Protein AF-A0A829FKV7-F1 (afdb_monomer_lite)

Sequence (91 aa):
MSPGGAQPVNKQVVELDGYKENEVIKSFGELPSEIASAFDEVQVFGLVGEKNFTKMGDITSSGVIGKAVNQVTVGNEDVDQALADAQKNTK

Structure (mmCIF, N/CA/C/O backbone):
data_AF-A0A829FKV7-F1
#
_entry.id   AF-A0A829FKV7-F1
#
loop_
_atom_site.group_PDB
_atom_site.id
_atom_site.type_symbol
_atom_site.label_atom_id
_atom_site.label_alt_id
_atom_site.label_comp_id
_atom_site.label_asym_id
_atom_site.label_entity_id
_atom_site.label_seq_id
_atom_site.pdbx_PDB_ins_code
_atom_site.Cartn_x
_atom_site.Cartn_y
_atom_site.Cartn_z
_atom_site.occupancy
_atom_site.B_iso_or_equiv
_atom_site.auth_seq_id
_atom_site.auth_comp_id
_atom_site.auth_asym_id
_atom_site.auth_atom_id
_atom_site.pdbx_PDB_model_num
ATOM 1 N N . MET A 1 1 ? -5.933 16.103 -0.614 1.00 35.56 1 MET A N 1
ATOM 2 C CA . MET A 1 1 ? -5.786 15.267 0.595 1.00 35.56 1 MET A CA 1
ATOM 3 C C . MET A 1 1 ? -6.421 13.927 0.289 1.00 35.56 1 MET A C 1
ATOM 5 O O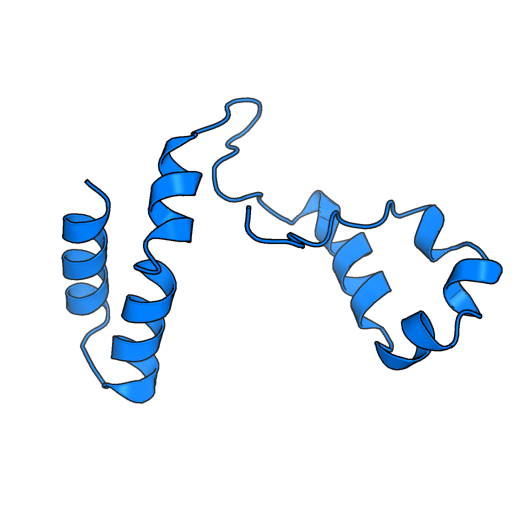 . MET A 1 1 ? -7.601 13.924 -0.032 1.00 35.56 1 MET A O 1
ATOM 9 N N . SER A 1 2 ? -5.649 12.838 0.266 1.00 33.69 2 SER A N 1
ATOM 10 C CA . SER A 1 2 ? -6.220 11.501 0.069 1.00 33.69 2 SER A CA 1
ATOM 11 C C . SER A 1 2 ? -7.006 11.134 1.333 1.00 33.69 2 SER A C 1
ATOM 13 O O . SER A 1 2 ? -6.411 11.148 2.414 1.00 33.69 2 SER A O 1
ATOM 15 N N . PRO A 1 3 ? -8.327 10.917 1.254 1.00 40.81 3 PRO A N 1
ATOM 16 C CA . PRO A 1 3 ? -9.122 10.578 2.418 1.00 40.81 3 PRO A CA 1
ATOM 17 C C . PRO A 1 3 ? -8.847 9.118 2.786 1.00 40.81 3 PRO A C 1
ATOM 19 O O . PRO A 1 3 ? -8.959 8.233 1.945 1.00 40.81 3 PRO A O 1
ATOM 22 N N . GLY A 1 4 ? -8.522 8.861 4.051 1.00 38.81 4 GLY A N 1
ATOM 23 C CA . GLY A 1 4 ? -8.674 7.520 4.613 1.00 38.81 4 GLY A CA 1
ATOM 24 C C . GLY A 1 4 ? -7.464 6.600 4.498 1.00 38.81 4 GLY A C 1
ATOM 25 O O . GLY A 1 4 ? -7.608 5.442 4.121 1.00 38.81 4 GLY A O 1
ATOM 26 N N . GLY A 1 5 ? -6.295 7.045 4.964 1.00 40.44 5 GLY A N 1
ATOM 27 C CA . GLY A 1 5 ? -5.493 6.100 5.741 1.00 40.44 5 GLY A CA 1
ATOM 28 C C . GLY A 1 5 ? -6.339 5.753 6.961 1.00 40.44 5 GLY A C 1
ATOM 29 O O . GLY A 1 5 ? -6.481 6.606 7.835 1.00 40.44 5 GLY A O 1
ATOM 30 N N . ALA A 1 6 ? -7.014 4.599 6.944 1.00 47.97 6 ALA A N 1
ATOM 31 C CA . ALA A 1 6 ? -7.841 4.146 8.053 1.00 47.97 6 ALA A CA 1
ATOM 32 C C . ALA A 1 6 ? -6.986 4.234 9.318 1.00 47.97 6 ALA A C 1
ATOM 34 O O . ALA A 1 6 ? -6.011 3.498 9.458 1.00 47.97 6 ALA A O 1
ATOM 35 N N . GLN A 1 7 ? -7.283 5.210 10.179 1.00 53.38 7 GLN A N 1
ATOM 36 C CA . GLN A 1 7 ? -6.601 5.305 11.457 1.00 53.38 7 GLN A CA 1
ATOM 37 C C . GLN A 1 7 ? -6.966 4.031 12.211 1.00 53.38 7 GLN A C 1
ATOM 39 O O . GLN A 1 7 ? -8.162 3.780 12.390 1.00 53.38 7 GLN A O 1
ATOM 44 N N . PRO A 1 8 ? -5.979 3.203 12.584 1.00 55.81 8 PRO A N 1
ATOM 45 C CA . PRO A 1 8 ? -6.264 1.949 13.246 1.00 55.81 8 PRO A CA 1
ATOM 46 C C . PRO A 1 8 ? -7.087 2.223 14.495 1.00 55.81 8 PRO A C 1
ATOM 48 O O . PRO A 1 8 ? -6.780 3.117 15.290 1.00 55.81 8 PRO A O 1
ATOM 51 N N . VAL A 1 9 ? -8.182 1.489 14.621 1.00 62.75 9 VAL A N 1
ATOM 52 C CA . VAL A 1 9 ? -9.075 1.631 15.760 1.00 62.75 9 VAL A CA 1
ATOM 53 C C . VAL A 1 9 ? -8.353 1.044 16.967 1.00 62.75 9 VAL A C 1
ATOM 55 O O . VAL A 1 9 ? -7.772 -0.036 16.882 1.00 62.75 9 VAL A O 1
ATOM 58 N N . ASN A 1 10 ? -8.335 1.773 18.082 1.00 65.56 10 ASN A N 1
ATOM 59 C CA . ASN A 1 10 ? -7.679 1.307 19.302 1.00 65.56 10 ASN A CA 1
ATOM 60 C C . ASN A 1 10 ? -8.239 -0.075 19.700 1.00 65.56 10 ASN A C 1
ATOM 62 O O . ASN A 1 10 ? -9.449 -0.293 19.613 1.00 65.56 10 ASN A O 1
ATOM 66 N N . LYS A 1 11 ? -7.373 -0.978 20.182 1.00 68.31 11 LYS A N 1
ATOM 67 C CA . LYS A 1 11 ? -7.730 -2.320 20.678 1.00 68.31 11 LYS A CA 1
ATOM 68 C C . LYS A 1 11 ? -8.910 -2.324 21.659 1.00 68.31 11 LYS A C 1
ATOM 70 O O . LYS A 1 11 ? -9.647 -3.292 21.731 1.00 68.31 11 LYS A O 1
ATOM 75 N N . GLN A 1 12 ? -9.130 -1.240 22.398 1.00 77.94 12 GLN A N 1
ATOM 76 C CA . GLN A 1 12 ? -10.266 -1.118 23.318 1.00 77.94 12 GLN A CA 1
ATOM 77 C C . GLN A 1 12 ? -11.601 -0.833 22.615 1.00 77.94 12 GLN A C 1
ATOM 79 O O . GLN A 1 12 ? -12.656 -1.169 23.141 1.00 77.94 12 GLN A O 1
ATOM 84 N N . VAL A 1 13 ? -11.572 -0.205 21.439 1.00 79.56 13 VAL A N 1
ATOM 85 C CA . VAL A 1 13 ? -12.779 0.163 20.686 1.00 79.56 13 VAL A CA 1
ATOM 86 C C . VAL A 1 13 ? -13.389 -1.057 20.009 1.00 79.56 13 VAL A C 1
A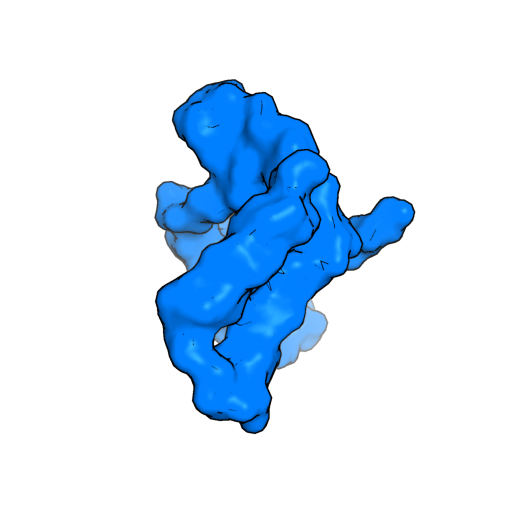TOM 88 O O . VAL A 1 13 ? -14.611 -1.178 19.991 1.00 79.56 13 VAL A O 1
ATOM 91 N N . VAL A 1 14 ? -12.558 -1.986 19.520 1.00 77.88 14 VAL A N 1
ATOM 92 C CA . VAL A 1 14 ? -13.044 -3.232 18.904 1.00 77.88 14 VAL A CA 1
ATOM 93 C C . VAL A 1 14 ? -13.777 -4.140 19.894 1.00 77.88 14 VAL A C 1
ATOM 95 O O . VAL A 1 14 ? -14.572 -4.977 19.479 1.00 77.88 14 VAL A O 1
ATOM 98 N N . GLU A 1 15 ? -13.579 -3.933 21.200 1.00 81.69 15 GLU A N 1
ATOM 99 C CA . GLU A 1 15 ? -14.252 -4.701 22.247 1.00 81.69 15 GLU A CA 1
ATOM 100 C C . GLU A 1 15 ? -15.649 -4.190 22.613 1.00 81.69 15 GLU A C 1
ATOM 102 O O . GLU A 1 15 ? -16.410 -4.932 23.234 1.00 81.69 15 GLU A O 1
ATOM 107 N N . LEU A 1 16 ? -16.005 -2.962 22.222 1.00 86.94 16 LEU A N 1
ATOM 108 C CA . LEU A 1 16 ? -17.278 -2.341 22.587 1.00 86.94 16 LEU A CA 1
ATOM 109 C C . LEU A 1 16 ? -18.460 -3.024 21.891 1.00 86.94 16 LEU A C 1
ATOM 111 O O . LEU A 1 16 ? -18.448 -3.206 20.672 1.00 86.94 16 LEU A O 1
ATOM 115 N N . ASP A 1 17 ? -19.530 -3.289 22.643 1.00 86.12 17 ASP A N 1
ATOM 116 C CA . ASP A 1 17 ? -20.755 -3.907 22.115 1.00 86.12 17 ASP A CA 1
ATOM 117 C C . ASP A 1 17 ? -21.317 -3.114 20.928 1.00 86.12 17 ASP A C 1
ATOM 119 O O . ASP A 1 17 ? -21.563 -3.671 19.864 1.00 86.12 17 ASP A O 1
ATOM 123 N N . GLY A 1 18 ? -21.385 -1.783 21.039 1.00 86.38 18 GLY A N 1
ATOM 124 C CA . GLY A 1 18 ? -21.855 -0.923 19.948 1.00 86.38 18 GLY A CA 1
ATOM 125 C C . GLY A 1 18 ? -20.966 -0.933 18.696 1.00 86.38 18 GLY A C 1
ATOM 126 O O . GLY A 1 18 ? -21.445 -0.620 17.608 1.00 86.38 18 GLY A O 1
ATOM 127 N N . TYR A 1 19 ? -19.688 -1.303 18.824 1.00 84.06 19 TYR A N 1
ATOM 128 C CA . TYR A 1 19 ? -18.783 -1.475 17.687 1.00 84.06 19 TYR A CA 1
ATOM 129 C C . TYR A 1 19 ? -18.991 -2.843 17.026 1.00 84.06 19 TYR A C 1
ATOM 131 O O . TYR A 1 19 ? -19.163 -2.915 15.811 1.00 84.06 19 TYR A O 1
ATOM 139 N N . LYS A 1 20 ? -19.064 -3.913 17.829 1.00 81.50 20 LYS A N 1
ATOM 140 C CA . LYS A 1 20 ? -19.334 -5.288 17.371 1.00 81.50 20 LYS A CA 1
ATOM 141 C C . LYS A 1 20 ? -20.715 -5.432 16.737 1.00 81.50 20 LYS A C 1
ATOM 143 O O . LYS A 1 20 ? -20.900 -6.210 15.804 1.00 81.50 20 LYS A O 1
ATOM 148 N N . GLU A 1 21 ? -21.701 -4.695 17.239 1.00 87.62 21 GLU A N 1
ATOM 149 C CA . GLU A 1 21 ? -23.083 -4.784 16.777 1.00 87.62 21 GLU A CA 1
ATOM 150 C C . GLU A 1 21 ? -23.372 -3.953 15.526 1.00 87.62 21 GLU A C 1
ATOM 152 O O . GLU A 1 21 ? -24.371 -4.224 14.852 1.00 87.62 21 GLU A O 1
ATOM 157 N N . ASN A 1 22 ? -22.494 -3.006 15.186 1.00 88.81 22 ASN A N 1
ATOM 158 C CA . ASN A 1 22 ? -22.655 -2.109 14.050 1.00 88.81 22 ASN A CA 1
ATOM 159 C C . ASN A 1 22 ? -22.715 -2.885 12.721 1.00 88.81 22 ASN A C 1
ATOM 161 O O . ASN A 1 22 ? -21.806 -3.643 12.386 1.00 88.81 22 ASN A O 1
ATOM 165 N N . GLU A 1 23 ? -23.778 -2.671 11.940 1.00 86.69 23 GLU A N 1
ATOM 166 C CA . GLU A 1 23 ? -24.017 -3.394 10.681 1.00 86.69 23 GLU A CA 1
ATOM 167 C C . GLU A 1 23 ? -22.908 -3.185 9.642 1.00 86.69 23 GLU A C 1
ATOM 169 O O . GLU A 1 23 ? -22.543 -4.120 8.928 1.00 86.69 23 GLU A O 1
ATOM 174 N N . VAL A 1 24 ? -22.323 -1.985 9.591 1.00 85.44 24 VAL A N 1
ATOM 175 C CA . VAL A 1 24 ? -21.199 -1.681 8.698 1.00 85.44 24 VAL A CA 1
ATOM 176 C C . VAL A 1 24 ? -19.961 -2.444 9.150 1.00 85.44 24 VAL A C 1
ATOM 178 O O . VAL A 1 24 ? -19.320 -3.084 8.327 1.00 85.44 24 VAL A O 1
ATOM 181 N N . ILE A 1 25 ? -19.650 -2.454 10.447 1.00 82.62 25 ILE A N 1
ATOM 182 C CA . ILE A 1 25 ? -18.485 -3.179 10.978 1.00 82.62 25 ILE A CA 1
ATOM 183 C C . ILE A 1 25 ? -18.627 -4.689 10.768 1.00 82.62 25 ILE A C 1
ATOM 185 O O . ILE A 1 25 ? -17.691 -5.323 10.287 1.00 82.62 25 ILE A O 1
ATOM 189 N N . LYS A 1 26 ? -19.816 -5.255 11.012 1.00 83.44 26 LYS A N 1
ATOM 190 C CA . LYS A 1 26 ? -20.113 -6.674 10.749 1.00 83.44 26 LYS A CA 1
ATOM 191 C C . LYS A 1 26 ? -19.858 -7.075 9.298 1.00 83.44 26 LYS A C 1
ATOM 193 O O . LYS A 1 26 ? -19.420 -8.195 9.050 1.00 83.44 26 LYS A O 1
ATOM 198 N N . SER A 1 27 ? -20.098 -6.174 8.340 1.00 87.19 27 SER A N 1
ATOM 199 C CA . SER A 1 27 ? -19.852 -6.454 6.918 1.00 87.19 27 SER A CA 1
ATOM 200 C C . SER A 1 27 ? -18.371 -6.677 6.578 1.00 87.19 27 SER A C 1
ATOM 202 O O . SER A 1 27 ? -18.072 -7.318 5.573 1.00 87.19 27 SER A O 1
ATOM 204 N N . PHE A 1 28 ? -17.452 -6.213 7.433 1.00 81.94 28 PHE A N 1
ATOM 205 C CA . PHE A 1 28 ? -16.010 -6.434 7.296 1.00 81.94 28 PHE A CA 1
ATOM 206 C C . PHE A 1 28 ? -15.517 -7.723 7.979 1.00 81.94 28 PHE A C 1
ATOM 208 O O . PHE A 1 28 ? -14.337 -8.049 7.864 1.00 81.94 28 PHE A O 1
ATOM 215 N N . GLY A 1 29 ? -16.391 -8.480 8.655 1.00 83.19 29 GLY A N 1
ATOM 216 C CA . GLY A 1 29 ? -16.027 -9.734 9.321 1.00 83.19 29 GLY A CA 1
ATOM 217 C C . GLY A 1 29 ? -14.941 -9.543 10.384 1.00 83.19 29 GLY A C 1
ATOM 218 O O . GLY A 1 29 ? -15.040 -8.647 11.218 1.00 83.19 29 GLY A O 1
ATOM 219 N N . GLU A 1 30 ? -13.898 -10.373 10.333 1.00 83.25 30 GLU A N 1
ATOM 220 C CA . GLU A 1 30 ? -12.770 -10.348 11.283 1.00 83.25 30 GLU A CA 1
ATOM 221 C C . GLU A 1 30 ? -11.724 -9.261 10.978 1.00 83.25 30 GLU A C 1
ATOM 223 O O . GLU A 1 30 ? -10.883 -8.955 11.824 1.00 83.25 30 GLU A O 1
ATOM 228 N N . LEU A 1 31 ? -11.791 -8.625 9.800 1.00 80.00 31 LEU A N 1
ATOM 229 C CA . LEU A 1 31 ? -10.809 -7.634 9.346 1.00 80.00 31 LEU A CA 1
ATOM 230 C C . LEU A 1 31 ? -10.540 -6.508 10.369 1.00 80.00 31 LEU A C 1
ATOM 232 O O . LEU A 1 31 ? -9.376 -6.151 10.559 1.00 80.00 31 LEU A O 1
ATOM 236 N N . PRO A 1 32 ? -11.544 -5.930 11.064 1.00 77.06 32 PRO A N 1
ATOM 237 C CA . PRO A 1 32 ? -11.287 -4.892 12.060 1.00 77.06 32 PRO A CA 1
ATOM 238 C C . PRO A 1 32 ? -10.464 -5.390 13.257 1.00 77.06 32 PRO A C 1
ATOM 240 O O . PRO A 1 32 ? -9.602 -4.662 13.751 1.00 77.06 32 PRO A O 1
ATOM 243 N N . SER A 1 33 ? -10.711 -6.624 13.705 1.00 78.00 33 SER A N 1
ATOM 244 C CA . SER A 1 33 ? -9.973 -7.270 14.796 1.00 78.00 33 SER A CA 1
ATOM 245 C C . SER A 1 33 ? -8.540 -7.589 14.371 1.00 78.00 33 SER A C 1
ATOM 247 O O . SER A 1 33 ? -7.600 -7.318 15.118 1.00 78.00 33 SER A O 1
ATOM 249 N N . GLU A 1 34 ? -8.356 -8.083 13.143 1.00 77.31 34 GLU A N 1
ATOM 250 C CA . GLU A 1 34 ? -7.036 -8.331 12.554 1.00 77.31 34 GLU A CA 1
ATOM 251 C C . GLU A 1 34 ? -6.214 -7.037 12.471 1.00 77.31 34 GLU A C 1
ATOM 253 O O . GLU A 1 34 ? -5.094 -6.995 12.980 1.00 77.31 34 GLU A O 1
ATOM 258 N N . ILE A 1 35 ? -6.789 -5.947 11.947 1.00 74.75 35 ILE A N 1
ATOM 259 C CA . ILE A 1 35 ? -6.128 -4.631 11.865 1.00 74.75 35 ILE A CA 1
ATOM 260 C C . ILE A 1 35 ? -5.744 -4.106 13.258 1.00 74.75 35 ILE A C 1
ATOM 262 O O . ILE A 1 35 ? -4.638 -3.594 13.438 1.00 74.75 35 ILE A O 1
ATOM 266 N N . ALA A 1 36 ? -6.629 -4.230 14.253 1.00 73.00 36 ALA A N 1
ATOM 267 C CA . ALA A 1 36 ? -6.352 -3.776 15.617 1.00 73.00 36 ALA A CA 1
ATOM 268 C C . ALA A 1 36 ? -5.272 -4.625 16.309 1.00 73.00 36 ALA A C 1
ATOM 270 O O . ALA A 1 36 ? -4.439 -4.089 17.043 1.00 73.00 36 ALA A O 1
ATOM 271 N N . SER A 1 37 ? -5.261 -5.940 16.071 1.00 75.56 37 SER A N 1
ATOM 272 C CA . SER A 1 37 ? -4.241 -6.848 16.605 1.00 75.56 37 SER A CA 1
ATOM 273 C C . SER A 1 37 ? -2.864 -6.572 16.000 1.00 75.56 37 SER A C 1
ATOM 275 O O . SER A 1 37 ? -1.885 -6.466 16.740 1.00 75.56 37 SER A O 1
ATOM 277 N N . ALA A 1 38 ? -2.823 -6.326 14.688 1.00 71.50 38 ALA A N 1
ATOM 278 C CA . ALA A 1 38 ? -1.621 -5.997 13.945 1.00 71.50 38 ALA A CA 1
ATOM 279 C C . ALA A 1 38 ? -1.077 -4.602 14.275 1.00 71.50 38 ALA A C 1
ATOM 281 O O . ALA A 1 38 ? 0.052 -4.320 13.914 1.00 71.50 38 ALA A O 1
ATOM 282 N N . PHE A 1 39 ? -1.816 -3.723 14.964 1.00 66.50 39 PHE A N 1
ATOM 283 C CA . PHE A 1 39 ? -1.383 -2.341 15.214 1.00 66.50 39 PHE A CA 1
ATOM 284 C C . PHE A 1 39 ? 0.022 -2.217 15.826 1.00 66.50 39 PHE A C 1
ATOM 286 O O . PHE A 1 39 ? 0.783 -1.345 15.416 1.00 66.50 39 PHE A O 1
ATOM 293 N N . ASP A 1 40 ? 0.383 -3.107 16.755 1.00 64.94 40 ASP A N 1
ATOM 294 C CA . ASP A 1 40 ? 1.712 -3.097 17.390 1.00 64.94 40 ASP A CA 1
ATOM 295 C C . ASP A 1 40 ? 2.818 -3.633 16.459 1.00 64.94 40 ASP A C 1
ATOM 297 O O . ASP A 1 40 ? 4.004 -3.399 16.689 1.00 64.94 40 ASP A O 1
ATOM 301 N N . GLU A 1 41 ? 2.433 -4.339 15.396 1.00 67.50 41 GLU A N 1
ATOM 302 C CA . GLU A 1 41 ? 3.313 -4.907 14.370 1.00 67.50 41 GLU A CA 1
ATOM 303 C C . GLU A 1 41 ?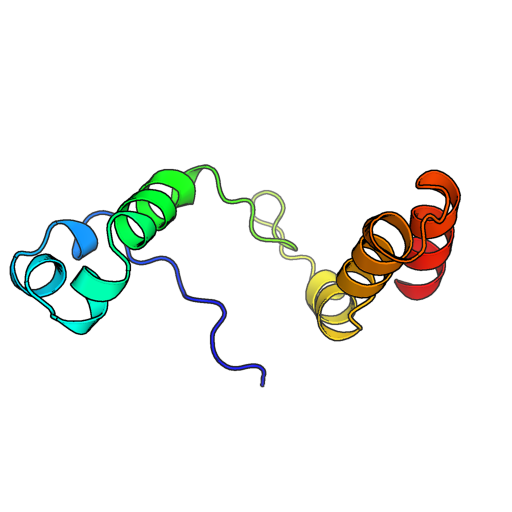 3.314 -4.073 13.074 1.00 67.50 41 GLU A C 1
ATOM 305 O O . GLU A 1 41 ? 4.216 -4.197 12.242 1.00 67.50 41 GLU A O 1
ATOM 310 N N . VAL A 1 42 ? 2.324 -3.191 12.898 1.00 64.88 42 VAL A N 1
ATOM 311 C CA . VAL A 1 42 ? 2.167 -2.329 11.728 1.00 64.88 42 VAL A CA 1
ATOM 312 C C . VAL A 1 42 ? 3.235 -1.247 11.777 1.00 6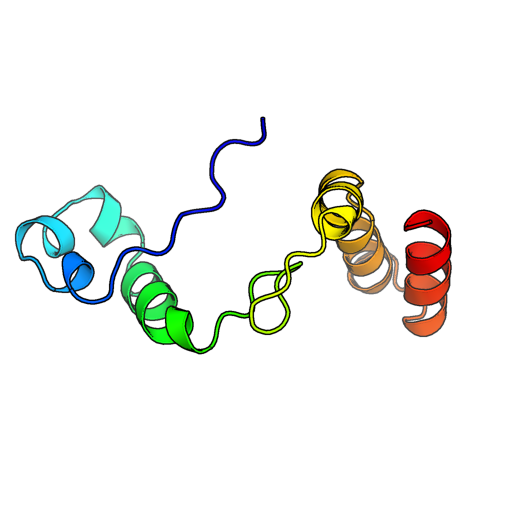4.88 42 VAL A C 1
ATOM 314 O O . VAL A 1 42 ? 3.142 -0.239 12.478 1.00 64.88 42 VAL A O 1
ATOM 317 N N . GLN A 1 43 ? 4.266 -1.438 10.962 1.00 63.62 43 GLN A N 1
ATOM 318 C CA . GLN A 1 43 ? 5.234 -0.395 10.675 1.00 63.62 43 GLN A CA 1
ATOM 319 C C . GLN A 1 43 ? 4.581 0.651 9.771 1.00 63.62 43 GLN A C 1
ATOM 321 O O . GLN A 1 43 ? 4.242 0.389 8.615 1.00 63.62 43 GLN A O 1
ATOM 326 N N . VAL A 1 44 ? 4.400 1.860 10.299 1.00 67.75 44 VAL A N 1
ATOM 327 C CA . VAL A 1 44 ? 3.931 2.988 9.498 1.00 67.75 44 VAL A CA 1
ATOM 328 C C . VAL A 1 44 ? 5.054 3.405 8.557 1.00 67.75 44 VAL A C 1
ATOM 330 O O . VAL A 1 44 ? 6.118 3.849 8.992 1.00 67.75 44 VAL A O 1
ATOM 333 N N . PHE A 1 45 ? 4.812 3.293 7.253 1.00 68.31 45 PHE A N 1
ATOM 334 C CA . PHE A 1 45 ? 5.756 3.758 6.245 1.00 68.31 45 PHE A CA 1
ATOM 335 C C . PHE A 1 45 ? 6.102 5.233 6.477 1.00 68.31 45 PHE A C 1
ATOM 337 O O . PHE A 1 45 ? 5.233 6.104 6.477 1.00 68.31 45 PHE A O 1
ATOM 344 N N . GLY A 1 46 ? 7.395 5.509 6.650 1.00 71.38 46 GLY A N 1
ATOM 345 C CA . GLY A 1 46 ? 7.904 6.846 6.943 1.00 71.38 46 GLY A CA 1
ATOM 346 C C . GLY A 1 46 ? 8.135 7.122 8.426 1.00 71.38 46 GLY A C 1
ATOM 347 O O . GLY A 1 46 ? 8.698 8.158 8.733 1.00 71.38 46 GLY A O 1
ATOM 348 N N . LEU A 1 47 ? 7.799 6.226 9.353 1.00 73.69 47 LEU A N 1
ATOM 349 C CA . LEU A 1 47 ? 8.181 6.346 10.761 1.00 73.69 47 LEU A CA 1
ATOM 350 C C . LEU A 1 47 ? 9.167 5.227 11.118 1.00 73.69 47 LEU A C 1
ATOM 352 O O . LEU A 1 47 ? 8.835 4.051 11.019 1.00 73.69 47 LEU A O 1
ATOM 356 N N . VAL A 1 48 ? 10.384 5.584 11.536 1.00 75.81 48 VAL A N 1
ATOM 357 C CA . VAL A 1 48 ? 11.374 4.618 12.044 1.00 75.81 48 VAL A CA 1
ATOM 358 C C . VAL A 1 48 ? 11.750 5.021 13.464 1.00 75.81 48 VAL A C 1
ATOM 360 O O . VAL A 1 48 ? 12.369 6.068 13.676 1.00 75.81 48 VAL A O 1
ATOM 363 N N . GLY A 1 49 ? 11.345 4.204 14.439 1.00 75.62 49 GLY A N 1
ATOM 364 C CA . GLY A 1 49 ? 11.372 4.591 15.849 1.00 75.62 49 GLY A CA 1
ATOM 365 C C . GLY A 1 49 ? 10.491 5.822 16.075 1.00 75.62 49 GLY A C 1
ATOM 366 O O . GLY A 1 49 ? 9.320 5.821 15.714 1.00 75.62 49 GLY A O 1
ATOM 367 N N . GLU A 1 50 ? 11.072 6.895 16.607 1.00 76.12 50 GLU A N 1
ATOM 368 C CA . GLU A 1 50 ? 10.379 8.176 16.826 1.00 76.12 50 GLU A CA 1
ATOM 369 C C . GLU A 1 50 ? 10.591 9.187 15.682 1.00 76.12 50 GLU A C 1
ATOM 371 O O . GLU A 1 50 ? 10.096 10.314 15.732 1.00 76.12 50 GLU A O 1
ATOM 376 N N . LYS A 1 51 ? 11.344 8.820 14.633 1.00 75.62 51 LYS A N 1
ATOM 377 C CA . LYS A 1 51 ? 11.691 9.737 13.543 1.00 75.62 51 LYS A CA 1
ATOM 378 C C . LYS A 1 51 ? 10.755 9.579 12.352 1.00 75.62 51 LYS A C 1
ATOM 380 O O . LYS A 1 51 ? 10.726 8.533 11.707 1.00 75.62 51 LYS A O 1
ATOM 385 N N . ASN A 1 52 ? 10.076 10.670 12.011 1.00 78.12 52 ASN A N 1
ATOM 386 C CA . ASN A 1 52 ? 9.252 10.775 10.813 1.00 78.12 52 ASN A CA 1
ATOM 387 C C . ASN A 1 52 ? 10.091 11.218 9.591 1.00 78.12 52 ASN A C 1
ATOM 389 O O . ASN A 1 52 ? 10.846 12.191 9.647 1.00 78.12 52 ASN A O 1
ATOM 393 N N . PHE A 1 53 ? 9.949 10.498 8.485 1.00 82.88 53 PHE A N 1
ATOM 394 C CA . PHE A 1 53 ? 10.565 10.691 7.180 1.00 82.88 53 PHE A CA 1
ATOM 395 C C . PHE A 1 53 ? 9.482 11.119 6.193 1.00 82.88 53 PHE A C 1
ATOM 397 O O . PHE A 1 53 ? 8.869 10.307 5.498 1.00 82.88 53 PHE A O 1
ATOM 404 N N . THR A 1 54 ? 9.288 12.432 6.091 1.00 82.62 54 THR A N 1
ATOM 405 C CA . THR A 1 54 ? 8.264 13.058 5.239 1.00 82.62 54 THR A CA 1
ATOM 406 C C . THR A 1 54 ? 8.370 12.672 3.764 1.00 82.62 54 THR A C 1
ATOM 408 O O . THR A 1 54 ? 7.351 12.620 3.083 1.00 82.62 54 THR A O 1
ATOM 411 N N . LYS A 1 55 ? 9.573 12.312 3.292 1.00 84.19 55 LYS A N 1
ATOM 412 C CA . LYS A 1 55 ? 9.824 11.816 1.930 1.00 84.19 55 LYS A CA 1
ATOM 413 C C . LYS A 1 55 ? 8.965 10.601 1.564 1.00 84.19 55 LYS A C 1
ATOM 415 O O . LYS A 1 55 ? 8.664 10.387 0.395 1.00 84.19 55 LYS A O 1
ATOM 420 N N . MET A 1 56 ? 8.514 9.825 2.550 1.00 84.69 56 MET A N 1
ATOM 421 C CA . MET A 1 56 ? 7.592 8.721 2.297 1.00 84.69 56 MET A CA 1
ATOM 422 C C . MET A 1 56 ? 6.221 9.194 1.784 1.00 84.69 56 MET A C 1
ATOM 424 O O . MET A 1 56 ? 5.568 8.476 1.028 1.00 84.69 56 MET A O 1
ATOM 428 N N . GLY A 1 57 ? 5.794 10.413 2.126 1.00 81.56 57 GLY A N 1
ATOM 429 C CA . GLY A 1 57 ? 4.602 11.037 1.547 1.00 81.56 57 GLY A CA 1
ATOM 430 C C . GLY A 1 57 ? 4.741 11.259 0.037 1.00 81.56 57 GLY A C 1
ATOM 431 O O . GLY A 1 57 ? 3.829 10.944 -0.728 1.00 81.56 57 GLY A O 1
ATOM 432 N N . ASP A 1 58 ? 5.912 11.709 -0.412 1.00 84.75 58 ASP A N 1
ATOM 433 C CA . ASP A 1 58 ? 6.207 11.887 -1.840 1.00 84.75 58 ASP A CA 1
ATOM 434 C C . ASP A 1 58 ? 6.265 10.529 -2.559 1.00 84.75 58 ASP A C 1
ATOM 436 O O . ASP A 1 58 ? 5.655 10.340 -3.612 1.00 84.75 58 ASP A O 1
ATOM 440 N N . ILE A 1 59 ? 6.915 9.533 -1.945 1.00 87.06 59 ILE A N 1
ATOM 441 C CA . ILE A 1 59 ? 7.006 8.169 -2.489 1.00 87.06 59 ILE A CA 1
ATOM 442 C C . ILE A 1 59 ? 5.613 7.543 -2.635 1.00 87.06 59 ILE A C 1
ATOM 444 O O . ILE A 1 59 ? 5.273 7.041 -3.706 1.00 87.06 59 ILE A O 1
ATOM 448 N N . THR A 1 60 ? 4.784 7.589 -1.591 1.00 83.06 60 THR A N 1
ATOM 449 C CA . THR A 1 60 ? 3.428 7.014 -1.628 1.00 83.06 60 THR A CA 1
ATOM 450 C C . THR A 1 60 ? 2.517 7.745 -2.615 1.00 83.06 60 THR A C 1
ATOM 452 O O . THR A 1 60 ? 1.821 7.091 -3.390 1.00 83.06 60 THR A O 1
ATOM 455 N N . SER A 1 61 ? 2.560 9.081 -2.662 1.00 84.75 61 SER A N 1
ATOM 456 C CA . SER A 1 61 ? 1.729 9.874 -3.583 1.00 84.75 61 SER A CA 1
ATOM 457 C C . SER A 1 61 ? 2.131 9.743 -5.056 1.00 84.75 61 SER A C 1
ATOM 459 O O . SER A 1 61 ? 1.273 9.857 -5.929 1.00 84.75 61 SER A O 1
ATOM 461 N N . SER A 1 62 ? 3.398 9.435 -5.350 1.00 89.31 62 SER A N 1
ATOM 462 C CA . SER A 1 62 ? 3.871 9.196 -6.722 1.00 89.31 62 SER A CA 1
ATOM 463 C C . SER A 1 62 ? 3.296 7.925 -7.373 1.00 89.31 62 SER A C 1
ATOM 465 O O . SER A 1 62 ? 3.372 7.752 -8.595 1.00 89.31 62 SER A O 1
ATOM 467 N N . GLY A 1 63 ? 2.756 7.001 -6.567 1.00 89.06 63 GLY A N 1
ATOM 468 C CA . GLY A 1 63 ? 2.288 5.691 -7.023 1.00 89.06 63 GLY A CA 1
ATOM 469 C C . GLY A 1 63 ? 3.408 4.746 -7.475 1.00 89.06 63 GLY A C 1
ATOM 470 O O . GLY A 1 63 ? 3.118 3.701 -8.055 1.00 89.06 63 GLY A O 1
ATOM 471 N N . VAL A 1 64 ? 4.680 5.085 -7.227 1.00 93.31 64 VAL A N 1
ATOM 472 C CA . VAL A 1 64 ? 5.846 4.319 -7.700 1.00 93.31 64 VAL A CA 1
ATOM 473 C C . VAL A 1 64 ? 5.864 2.876 -7.187 1.00 93.31 64 VAL A C 1
ATOM 475 O O . VAL A 1 64 ? 6.156 1.964 -7.953 1.00 93.31 64 VAL A O 1
ATOM 478 N N . ILE A 1 65 ? 5.457 2.651 -5.933 1.00 90.75 65 ILE A N 1
ATOM 479 C CA . ILE A 1 65 ? 5.380 1.307 -5.337 1.00 90.75 65 ILE A CA 1
ATOM 480 C C . ILE A 1 65 ? 4.306 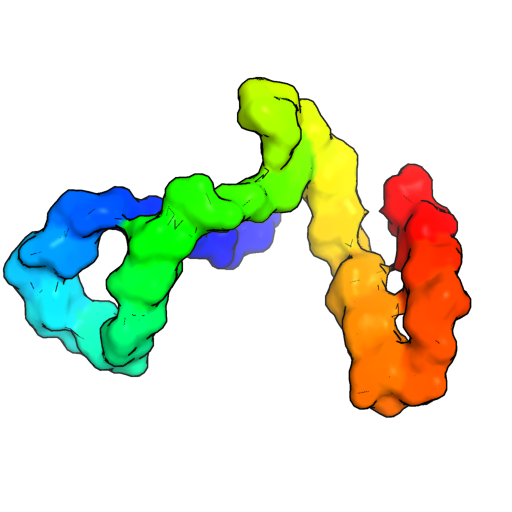0.471 -6.042 1.00 90.75 65 ILE A C 1
ATOM 482 O O . ILE A 1 65 ? 4.563 -0.660 -6.442 1.00 90.75 65 ILE A O 1
ATOM 486 N N . GLY A 1 66 ? 3.112 1.039 -6.249 1.00 91.25 66 GLY A N 1
ATOM 487 C CA . GLY A 1 66 ? 2.017 0.344 -6.932 1.00 91.25 66 GLY A CA 1
ATOM 488 C C . GLY A 1 66 ? 2.357 -0.006 -8.382 1.00 91.25 66 GLY A C 1
ATOM 489 O O . GLY A 1 66 ? 2.031 -1.098 -8.842 1.00 91.25 66 GLY A O 1
ATOM 490 N N . LYS A 1 67 ? 3.070 0.886 -9.082 1.00 93.25 67 LYS A N 1
ATOM 491 C CA . LYS A 1 67 ? 3.584 0.621 -10.433 1.0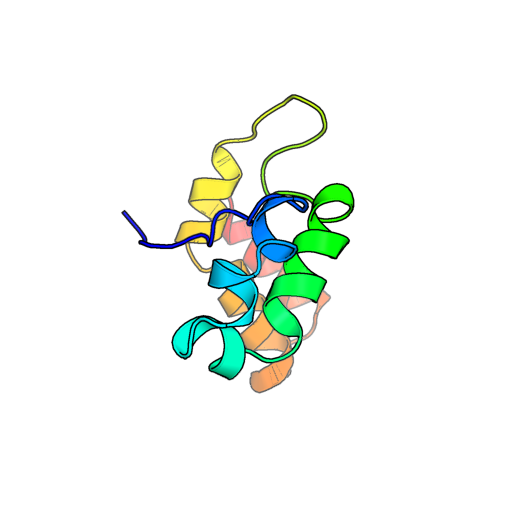0 93.25 67 LYS A CA 1
ATOM 492 C C . LYS A 1 67 ? 4.578 -0.537 -10.439 1.00 93.25 67 LYS A C 1
ATOM 494 O O . LYS A 1 67 ? 4.378 -1.461 -11.214 1.00 93.25 67 LYS A O 1
ATOM 499 N N . ALA A 1 68 ? 5.562 -0.534 -9.540 1.00 94.69 68 ALA A N 1
ATOM 500 C CA . ALA A 1 68 ? 6.550 -1.611 -9.450 1.00 94.69 68 ALA A CA 1
ATOM 501 C C . ALA A 1 68 ? 5.895 -2.978 -9.181 1.00 94.69 68 ALA A C 1
ATOM 503 O O . ALA A 1 68 ? 6.205 -3.963 -9.847 1.00 94.69 68 ALA A O 1
ATOM 504 N N . VAL A 1 69 ? 4.922 -3.036 -8.262 1.00 94.81 69 VAL A N 1
ATOM 505 C CA . VAL A 1 69 ? 4.159 -4.267 -7.992 1.00 94.81 69 VAL A CA 1
ATOM 506 C C . VAL A 1 69 ? 3.399 -4.727 -9.236 1.00 94.81 69 VAL A C 1
ATOM 508 O O . VAL A 1 69 ? 3.413 -5.914 -9.557 1.00 94.81 69 VAL A O 1
ATOM 511 N N . ASN A 1 70 ? 2.754 -3.812 -9.961 1.00 94.62 70 ASN A N 1
ATOM 512 C CA . ASN A 1 70 ? 2.029 -4.149 -11.185 1.00 94.62 70 ASN A CA 1
ATOM 513 C C . ASN A 1 70 ? 2.966 -4.644 -12.301 1.00 94.62 70 ASN A C 1
ATOM 515 O O . ASN A 1 70 ? 2.651 -5.633 -12.959 1.00 94.62 70 ASN A O 1
ATOM 519 N N . GLN A 1 71 ? 4.127 -4.012 -12.472 1.00 95.94 71 GLN A N 1
ATOM 520 C CA . GLN A 1 71 ? 5.148 -4.417 -13.441 1.00 95.94 71 GLN A CA 1
ATOM 521 C C . GLN A 1 71 ? 5.617 -5.855 -13.210 1.00 95.94 71 GLN A C 1
ATOM 523 O O . GLN A 1 71 ? 5.663 -6.640 -14.152 1.00 95.94 71 GLN A O 1
ATOM 528 N N . VAL A 1 72 ? 5.874 -6.237 -11.959 1.00 96.81 72 VAL A N 1
ATOM 529 C CA . VAL A 1 72 ? 6.292 -7.607 -11.626 1.00 96.81 72 VAL A CA 1
ATOM 530 C C . VAL A 1 72 ? 5.134 -8.598 -11.770 1.00 96.81 72 VAL A C 1
ATOM 532 O O . VAL A 1 72 ? 5.273 -9.636 -12.408 1.00 96.81 72 VAL A O 1
ATOM 535 N N . THR A 1 73 ? 3.972 -8.295 -11.186 1.00 95.12 73 THR A N 1
ATOM 536 C CA . THR A 1 73 ? 2.874 -9.276 -11.056 1.00 95.12 73 THR A CA 1
ATOM 537 C C . THR A 1 73 ? 2.016 -9.431 -12.309 1.00 95.12 73 THR A C 1
ATOM 539 O O . THR A 1 73 ? 1.479 -10.509 -12.549 1.00 95.12 73 THR A O 1
ATOM 542 N N . VAL A 1 74 ? 1.868 -8.367 -13.101 1.00 95.75 74 VAL A N 1
ATOM 543 C CA . VAL A 1 74 ? 1.046 -8.346 -14.323 1.00 95.75 74 VAL A CA 1
ATOM 544 C C . VAL A 1 74 ? 1.922 -8.189 -15.561 1.00 95.75 74 VAL A C 1
ATOM 546 O O . VAL A 1 74 ? 1.681 -8.844 -16.572 1.00 95.75 74 VAL A O 1
ATOM 549 N N . GLY A 1 75 ? 2.945 -7.335 -15.481 1.00 92.75 75 GLY A N 1
ATOM 550 C CA . GLY A 1 75 ? 3.882 -7.092 -16.579 1.00 92.75 75 GLY A CA 1
ATOM 551 C C . GLY A 1 75 ? 4.915 -8.204 -16.787 1.00 92.75 75 GLY A C 1
ATOM 552 O O . GLY A 1 75 ? 5.535 -8.238 -17.847 1.00 92.75 75 GLY A O 1
ATOM 553 N N . ASN A 1 76 ? 5.071 -9.127 -15.827 1.00 94.31 76 ASN A N 1
ATOM 554 C CA . ASN A 1 76 ? 6.136 -10.140 -15.794 1.00 94.31 76 ASN A CA 1
ATOM 555 C C . ASN A 1 76 ? 7.548 -9.540 -15.937 1.00 94.31 76 ASN A C 1
ATOM 557 O O . ASN A 1 76 ? 8.443 -10.176 -16.496 1.00 94.31 76 ASN A O 1
ATOM 561 N N . GLU A 1 77 ? 7.747 -8.306 -15.466 1.00 95.19 77 GLU A N 1
ATOM 562 C CA . GLU A 1 77 ? 9.076 -7.706 -15.390 1.00 95.19 77 GLU A CA 1
ATOM 563 C C . GLU A 1 77 ? 9.913 -8.374 -14.292 1.00 95.19 77 GLU A C 1
ATOM 565 O O . GLU A 1 77 ? 9.391 -8.876 -13.292 1.00 95.19 77 GLU A O 1
ATOM 570 N N . ASP A 1 78 ? 11.233 -8.355 -14.479 1.00 97.19 78 ASP A N 1
ATOM 571 C CA . ASP A 1 78 ? 12.175 -8.809 -13.464 1.00 97.19 78 ASP A CA 1
ATOM 572 C C . ASP A 1 78 ? 12.089 -7.935 -12.201 1.00 97.19 78 ASP A C 1
ATOM 574 O O . ASP A 1 78 ? 11.959 -6.708 -12.269 1.00 97.19 78 ASP A O 1
ATOM 578 N N . VAL A 1 79 ? 12.170 -8.581 -11.036 1.00 95.62 79 VAL A N 1
ATOM 579 C CA . VAL A 1 79 ? 12.010 -7.914 -9.739 1.00 95.62 79 VAL A CA 1
ATOM 580 C C . VAL A 1 79 ? 13.111 -6.883 -9.509 1.00 95.62 79 VAL A C 1
ATOM 582 O O . VAL A 1 79 ? 12.816 -5.760 -9.093 1.00 95.62 79 VAL A O 1
ATOM 585 N N . ASP A 1 80 ? 14.366 -7.229 -9.797 1.00 96.31 80 ASP A N 1
ATOM 586 C CA . ASP A 1 80 ? 15.501 -6.339 -9.557 1.00 96.31 80 ASP A CA 1
ATOM 587 C C . ASP A 1 80 ? 15.433 -5.122 -10.484 1.00 96.31 80 ASP A C 1
ATOM 589 O O . ASP A 1 80 ? 15.705 -3.990 -10.066 1.00 96.31 80 ASP A O 1
ATOM 593 N N . GLN A 1 81 ? 14.994 -5.330 -11.727 1.00 94.50 81 GLN A N 1
ATOM 594 C CA . GLN A 1 81 ? 14.772 -4.249 -12.681 1.00 94.50 81 GLN A CA 1
ATOM 595 C C . GLN A 1 81 ? 13.649 -3.299 -12.234 1.00 94.50 81 GLN A C 1
ATOM 597 O O . GLN A 1 81 ? 13.867 -2.083 -12.176 1.00 94.50 81 GLN A O 1
ATOM 602 N N . ALA A 1 82 ? 12.481 -3.830 -11.864 1.00 94.50 82 ALA A N 1
ATOM 603 C CA . ALA A 1 82 ? 11.346 -3.025 -11.413 1.00 94.50 82 ALA A CA 1
ATOM 604 C C . ALA A 1 82 ? 11.693 -2.205 -10.156 1.00 94.50 82 ALA A C 1
ATOM 606 O O . ALA A 1 82 ? 11.323 -1.033 -10.041 1.00 94.50 82 ALA A O 1
ATOM 607 N N . LEU A 1 83 ? 12.469 -2.780 -9.230 1.00 93.81 83 LEU A N 1
ATOM 608 C CA . LEU A 1 83 ? 12.960 -2.080 -8.042 1.00 93.81 83 LEU A CA 1
ATOM 609 C C . LEU A 1 83 ? 13.973 -0.982 -8.385 1.00 93.81 83 LEU A C 1
ATOM 611 O O . LEU A 1 83 ? 13.884 0.124 -7.845 1.00 93.81 83 LEU A O 1
ATOM 615 N N . ALA A 1 84 ? 14.920 -1.244 -9.290 1.00 94.56 84 ALA A N 1
ATOM 616 C CA . ALA A 1 84 ? 15.898 -0.247 -9.715 1.00 94.56 84 ALA A CA 1
ATOM 617 C C . ALA A 1 84 ? 15.223 0.965 -10.379 1.00 94.56 84 ALA A C 1
ATOM 619 O O . ALA A 1 84 ? 15.608 2.114 -10.131 1.00 94.56 84 ALA A O 1
ATOM 620 N N . ASP A 1 85 ? 14.196 0.725 -11.192 1.00 93.06 85 ASP A N 1
ATOM 621 C CA . ASP A 1 85 ? 13.433 1.783 -11.847 1.00 93.06 85 ASP A CA 1
ATOM 622 C C . ASP A 1 85 ? 12.518 2.524 -10.870 1.00 93.06 85 ASP A C 1
ATOM 624 O O . ASP A 1 85 ? 12.457 3.758 -10.907 1.00 93.06 85 ASP A O 1
ATOM 628 N N . ALA A 1 86 ? 11.898 1.824 -9.919 1.00 92.19 86 ALA A N 1
ATOM 629 C CA . ALA A 1 86 ? 11.184 2.461 -8.818 1.00 92.19 86 ALA A CA 1
ATOM 630 C C . ALA A 1 86 ? 12.108 3.398 -8.027 1.00 92.19 86 ALA A C 1
ATOM 632 O O . ALA A 1 86 ? 11.788 4.570 -7.832 1.00 92.19 86 ALA A O 1
ATOM 633 N N . GLN A 1 87 ? 13.304 2.936 -7.654 1.00 91.19 87 GLN A N 1
ATOM 634 C CA . GLN A 1 87 ? 14.265 3.719 -6.880 1.00 91.19 87 GLN A CA 1
ATOM 635 C C . GLN A 1 87 ? 14.684 5.007 -7.605 1.00 91.19 87 GLN A C 1
ATOM 637 O O . GLN A 1 87 ? 14.764 6.067 -6.979 1.00 91.19 87 GLN A O 1
ATOM 642 N N . LYS A 1 88 ? 14.896 4.970 -8.928 1.00 91.94 88 LYS A N 1
ATOM 643 C CA . LYS A 1 88 ? 15.192 6.180 -9.724 1.00 91.94 88 LYS A CA 1
ATOM 644 C C . LYS A 1 88 ? 14.072 7.222 -9.646 1.00 91.94 88 LYS A C 1
ATOM 646 O O . LYS A 1 88 ? 14.367 8.415 -9.660 1.00 91.94 88 LYS A O 1
ATOM 651 N N . ASN A 1 89 ? 12.826 6.770 -9.522 1.00 82.88 89 ASN A N 1
ATOM 652 C CA . ASN A 1 89 ? 11.622 7.598 -9.465 1.00 82.88 89 ASN A CA 1
ATOM 653 C C . ASN A 1 89 ? 11.213 8.011 -8.033 1.00 82.88 89 ASN A C 1
ATOM 655 O O . ASN A 1 89 ? 10.177 8.643 -7.858 1.00 82.88 89 ASN A O 1
ATOM 659 N N . THR A 1 90 ? 12.025 7.687 -7.017 1.00 79.00 90 THR A N 1
ATOM 660 C CA . THR A 1 90 ? 11.848 8.128 -5.611 1.00 79.00 90 THR A CA 1
ATOM 661 C C . THR A 1 90 ? 12.799 9.260 -5.191 1.00 79.00 90 THR A C 1
ATOM 663 O O . THR A 1 90 ? 12.899 9.580 -4.002 1.00 79.00 90 THR A O 1
ATOM 666 N N . LYS A 1 91 ? 13.551 9.833 -6.143 1.00 62.03 91 LYS A N 1
ATOM 667 C CA . LYS A 1 91 ? 14.545 10.882 -5.872 1.00 62.03 91 LYS A CA 1
ATOM 668 C C . LYS A 1 91 ? 13.923 12.193 -5.422 1.00 62.03 91 LYS A C 1
ATOM 670 O O . LYS A 1 91 ? 12.969 12.657 -6.070 1.00 62.03 91 LYS A O 1
#

Radius of gyration: 17.49 Å; chains: 1; bounding box: 40×26×40 Å

Organism: NCBI:txid1157487

pLDDT: mean 79.6, std 14.75, range [33.69, 97.19]

Secondary structure (DSSP, 8-state):
------PPPPTTTTT-HHHHT-HHHHHTTTHHHHHHHHTTT---TTEETTEE-THHHHHHHTTHHHHHHHHHHTT---HHHHHHHHHHTT-

Foldseek 3Di:
DDPDPPPQDALVQCPDPCQVVDPVNVVVPCVSVVSNVCVVVDDDQQDDPNGGRCLSVVLVVVCLVVQLVCCVPVVVDDNVVSVVVSVVVSD